Protein 5MDI (pdb70)

Sequence (153 aa):
SEYIRVTEDENDEPIEIPSEDDGTVLLSTVTAQFPGAGLRYRNPVSQMRGVRLVEGILHAPDAGWGNLVYVVNYPKSSEYIRVTEDENDEPIEIPSEDDGTVLLSTVTAQFPGAGLRYRNPVSQMRGVRLVEGILHAPDAGWGNLVYVVNYPK

Structure (mmCIF, N/CA/C/O backbone):
data_5MDI
#
_entry.id   5MDI
#
_cell.length_a   89.518
_cell.length_b   89.518
_cell.length_c   49.153
_cell.angle_alpha   90.00
_cell.angle_beta   90.00
_cell.angle_gamma   120.00
#
_symmetry.space_group_name_H-M   'P 63'
#
loop_
_entity.id
_entity.type
_entity.pdbx_description
1 polymer 'TAR DNA-binding protein 43'
2 non-polymer 'ACETATE ION'
3 water water
#
loop_
_atom_site.group_PDB
_atom_site.id
_atom_site.type_symbol
_atom_site.label_atom_id
_atom_site.label_alt_id
_atom_site.label_comp_id
_atom_site.label_asym_id
_atom_site.label_entity_id
_atom_site.label_seq_id
_atom_site.pdbx_PDB_ins_code
_atom_site.Cartn_x
_atom_site.Cartn_y
_atom_site.Cartn_z
_atom_site.occupancy
_atom_site.B_iso_or_equiv
_atom_site.auth_seq_id
_atom_site.auth_comp_id
_atom_site.auth_asym_id
_atom_site.auth_atom_id
_atom_site.pdbx_PDB_model_num
ATOM 1 N N . SER A 1 24 ? -18.554 -37.448 -0.758 1.00 75.58 2 SER A N 1
ATOM 2 C CA . SER A 1 24 ? -19.147 -36.812 0.453 1.00 75.05 2 SER A CA 1
ATOM 3 C C . SER A 1 24 ? -18.932 -37.701 1.727 1.00 78.69 2 SER A C 1
ATOM 4 O O . SER A 1 24 ? -19.903 -38.042 2.466 1.00 95.55 2 SER A O 1
ATOM 12 N N . GLU A 1 25 ? -17.635 -37.987 2.000 1.00 70.65 3 GLU A N 1
ATOM 13 C CA . GLU A 1 25 ? -17.165 -38.696 3.161 1.00 60.69 3 GLU A CA 1
ATOM 14 C C . GLU A 1 25 ? -16.642 -37.737 4.299 1.00 54.85 3 GLU A C 1
ATOM 15 O O . GLU A 1 25 ? -16.873 -36.558 4.233 1.00 53.78 3 GLU A O 1
ATOM 27 N N . TYR A 1 26 ? -16.079 -38.310 5.370 1.00 43.14 4 TYR A N 1
ATOM 28 C CA . TYR A 1 26 ? -15.332 -37.658 6.390 1.00 39.31 4 TYR A CA 1
ATOM 29 C C . TYR A 1 26 ? -13.932 -38.205 6.309 1.00 39.69 4 TYR A C 1
ATOM 30 O O . TYR A 1 26 ? -13.715 -39.318 5.887 1.00 41.10 4 TYR A O 1
ATOM 48 N N . ILE A 1 27 ? -12.924 -37.378 6.523 1.00 32.70 5 ILE A N 1
ATOM 49 C CA . ILE A 1 27 ? -11.577 -37.944 6.592 1.00 34.34 5 ILE A CA 1
ATOM 50 C C . ILE A 1 27 ? -11.080 -37.790 7.995 1.00 34.61 5 ILE A C 1
ATOM 51 O O . ILE A 1 27 ? -11.450 -36.803 8.700 1.00 36.59 5 ILE A O 1
ATOM 67 N N . ARG A 1 28 ? -10.178 -38.664 8.417 1.00 32.48 6 ARG A N 1
ATOM 68 C CA . ARG A 1 28 ? -9.593 -38.477 9.769 1.00 31.39 6 ARG A CA 1
ATOM 69 C C . ARG A 1 28 ? -8.381 -37.628 9.774 1.00 33.51 6 ARG A C 1
ATOM 70 O O . ARG A 1 28 ? -7.444 -37.902 8.954 1.00 30.70 6 ARG A O 1
ATOM 91 N N . VAL A 1 29 ? -8.353 -36.626 10.675 1.00 30.43 7 VAL A N 1
ATOM 92 C CA . VAL A 1 29 ? -7.348 -35.685 10.694 1.00 32.43 7 VAL A CA 1
ATOM 93 C C . VAL A 1 29 ? -6.894 -35.548 12.080 1.00 32.51 7 VAL A C 1
ATOM 94 O O . VAL A 1 29 ? -7.685 -35.633 13.013 1.00 33.45 7 VAL A O 1
ATOM 107 N N . THR A 1 30 ? -5.598 -35.328 12.254 1.00 29.78 8 THR A N 1
ATOM 108 C CA . THR A 1 30 ? -4.955 -35.194 13.576 1.00 33.45 8 THR A CA 1
ATOM 109 C C . THR A 1 30 ? -3.778 -34.263 13.492 1.00 35.91 8 THR A C 1
ATOM 110 O O . THR A 1 30 ? -3.176 -34.104 12.473 1.00 36.30 8 THR A O 1
ATOM 121 N N . GLU A 1 31 ? -3.408 -33.670 14.576 1.00 42.72 9 GLU A N 1
ATOM 122 C CA . GLU A 1 31 ? -2.125 -32.962 14.571 1.00 46.88 9 GLU A CA 1
ATOM 123 C C . GLU A 1 31 ? -0.915 -33.783 15.090 1.00 48.41 9 GLU A C 1
ATOM 124 O O . GLU A 1 31 ? 0.221 -33.384 14.983 1.00 52.36 9 GLU A O 1
ATOM 136 N N . ASP A 1 32 ? -1.143 -34.969 15.585 1.00 50.61 10 ASP A N 1
ATOM 137 C CA . ASP A 1 32 ? -0.088 -35.817 16.005 1.00 54.57 10 ASP A CA 1
ATOM 138 C C . ASP A 1 32 ? -0.583 -37.220 15.860 1.00 53.91 10 ASP A C 1
ATOM 139 O O . ASP A 1 32 ? -1.597 -37.587 16.388 1.00 49.66 10 ASP A O 1
ATOM 148 N N . GLU A 1 33 ? 0.192 -38.007 15.173 1.00 52.07 11 GLU A N 1
ATOM 149 C CA . GLU A 1 33 ? -0.076 -39.405 14.962 1.00 53.91 11 GLU A CA 1
ATOM 150 C C . GLU A 1 33 ? -0.454 -40.232 16.130 1.00 54.97 11 GLU A C 1
ATOM 151 O O . GLU A 1 33 ? -1.061 -41.262 15.951 1.00 55.85 11 GLU A O 1
ATOM 163 N N . ASN A 1 34 ? -0.023 -39.909 17.310 1.00 61.82 12 ASN A N 1
ATOM 164 C CA . ASN A 1 34 ? -0.529 -40.663 18.483 1.00 72.20 12 ASN A CA 1
ATOM 165 C C . ASN A 1 34 ? -1.902 -40.307 18.918 1.00 71.34 12 ASN A C 1
ATOM 166 O O . ASN A 1 34 ? -2.586 -41.161 19.524 1.00 77.23 12 ASN A O 1
ATOM 177 N N . ASP A 1 35 ? -2.275 -39.044 18.690 1.00 64.33 13 ASP A N 1
ATOM 178 C CA . ASP A 1 35 ? -3.567 -38.505 19.190 1.00 63.49 13 ASP A CA 1
ATOM 179 C C . ASP A 1 35 ? -4.692 -39.059 18.373 1.00 56.98 13 ASP A C 1
ATOM 180 O O . ASP A 1 35 ? -4.548 -39.168 17.183 1.00 54.81 13 ASP A O 1
ATOM 189 N N . GLU A 1 36 ? -5.864 -39.209 18.987 1.00 56.73 14 GLU A N 1
ATOM 190 C CA . GLU A 1 36 ? -7.013 -39.735 18.311 1.00 53.93 14 GLU A CA 1
ATOM 191 C C . GLU A 1 36 ? -7.503 -38.658 17.332 1.00 46.93 14 GLU A C 1
ATOM 192 O O . GLU A 1 36 ? -7.366 -37.523 17.572 1.00 45.53 14 GLU A O 1
ATOM 204 N N . PRO A 1 37 ? -7.823 -39.026 16.134 1.00 41.92 15 PRO A N 1
ATOM 205 C CA . PRO A 1 37 ? -8.092 -37.980 15.177 1.00 40.38 15 PRO A CA 1
ATOM 206 C C . PRO A 1 37 ? -9.570 -37.519 15.311 1.00 40.52 15 PRO A C 1
ATOM 207 O O . PRO A 1 37 ? -10.312 -38.061 16.058 1.00 38.90 15 PRO A O 1
ATOM 218 N N . ILE A 1 38 ? -9.910 -36.554 14.532 1.00 35.75 16 ILE A N 1
ATOM 219 C CA . ILE A 1 38 ? -11.266 -36.082 14.396 1.00 40.08 16 ILE A CA 1
ATOM 220 C C . ILE A 1 38 ? -11.642 -36.222 12.967 1.00 37.34 16 ILE A C 1
ATOM 221 O O . ILE A 1 38 ? -10.829 -36.127 12.107 1.00 40.54 16 ILE A O 1
ATOM 237 N N . GLU A 1 39 ? -12.869 -36.438 12.696 1.00 34.80 17 GLU A N 1
ATOM 238 C CA . GLU A 1 39 ? -13.333 -36.573 11.368 1.00 34.39 17 GLU A CA 1
ATOM 239 C C . GLU A 1 39 ? -13.797 -35.180 10.878 1.00 33.98 17 GLU A C 1
ATOM 240 O O . GLU A 1 39 ? -14.608 -34.529 11.576 1.00 33.82 17 GLU A O 1
ATOM 252 N N . ILE A 1 40 ? -13.438 -34.837 9.644 1.00 32.43 18 ILE A N 1
ATOM 253 C CA . ILE A 1 40 ? -13.873 -33.614 9.056 1.00 33.81 18 ILE A CA 1
ATOM 254 C C . ILE A 1 40 ? -14.542 -33.871 7.696 1.00 34.03 18 ILE A C 1
ATOM 255 O O . ILE A 1 40 ? -14.203 -34.828 6.965 1.00 32.16 18 ILE A O 1
ATOM 271 N N . PRO A 1 41 ? -15.553 -33.107 7.386 1.00 34.49 19 PRO A N 1
ATOM 272 C CA . PRO A 1 41 ? -16.351 -33.437 6.235 1.00 38.16 19 PRO A CA 1
ATOM 273 C C . PRO A 1 41 ? -15.646 -33.050 4.957 1.00 38.51 19 PRO A C 1
ATOM 274 O O . PRO A 1 41 ? -14.999 -31.968 4.896 1.00 37.10 19 PRO A O 1
ATOM 285 N N . SER A 1 42 ? -15.815 -33.869 3.964 1.00 37.36 20 SER A N 1
ATOM 286 C CA . SER A 1 42 ? -15.415 -33.508 2.610 1.00 42.37 20 SER A CA 1
ATOM 287 C C . SER A 1 42 ? -16.518 -32.721 1.877 1.00 45.31 20 SER A C 1
ATOM 288 O O . SER A 1 42 ? -17.621 -32.504 2.401 1.00 48.27 20 SER A O 1
ATOM 296 N N . GLU A 1 43 ? -16.187 -32.265 0.687 1.00 43.85 21 GLU A N 1
ATOM 297 C CA . GLU A 1 43 ? -17.118 -31.621 -0.247 1.00 48.62 21 GLU A CA 1
ATOM 298 C C . GLU A 1 43 ? -17.857 -32.755 -0.994 1.00 50.21 21 GLU A C 1
ATOM 299 O O . GLU A 1 43 ? -17.493 -33.931 -0.917 1.00 44.99 21 GLU A O 1
ATOM 311 N N . ASP A 1 44 ? -18.922 -32.402 -1.684 1.00 52.12 22 ASP A N 1
ATOM 312 C CA . ASP A 1 44 ? -19.662 -33.400 -2.419 1.00 58.69 22 ASP A CA 1
ATOM 313 C C . ASP A 1 44 ? -18.897 -34.013 -3.525 1.00 59.20 22 ASP A C 1
ATOM 314 O O . ASP A 1 44 ? -19.307 -34.994 -4.054 1.00 61.15 22 ASP A O 1
ATOM 323 N N . ASP A 1 45 ? -17.831 -33.365 -3.936 1.00 57.46 23 ASP A N 1
ATOM 324 C CA . ASP A 1 45 ? -17.009 -33.948 -4.944 1.00 57.95 23 ASP A CA 1
ATOM 325 C C . ASP A 1 45 ? -15.885 -34.748 -4.360 1.00 52.91 23 ASP A C 1
ATOM 326 O O . ASP A 1 45 ? -15.051 -35.095 -5.103 1.00 54.60 23 ASP A O 1
ATOM 335 N N . GLY A 1 46 ? -15.829 -35.035 -3.074 1.00 49.36 24 GLY A N 1
ATOM 336 C CA . GLY A 1 46 ? -14.688 -35.850 -2.608 1.00 49.62 24 GLY A CA 1
ATOM 337 C C . GLY A 1 46 ? -13.426 -35.079 -2.296 1.00 45.62 24 GLY A C 1
ATOM 338 O O . GLY A 1 46 ? -12.520 -35.616 -1.640 1.00 45.82 24 GLY A O 1
ATOM 342 N N . THR A 1 47 ? -13.361 -33.809 -2.681 1.00 45.10 25 THR A N 1
ATOM 343 C CA . THR A 1 47 ? -12.302 -32.941 -2.139 1.00 42.03 25 THR A CA 1
ATOM 344 C C . THR A 1 47 ? -12.522 -32.507 -0.638 1.00 40.48 25 THR A C 1
ATOM 345 O O . THR A 1 47 ? -13.617 -32.558 -0.118 1.00 40.85 25 THR A O 1
ATOM 356 N N . VAL A 1 48 ? -11.493 -31.947 -0.015 1.00 35.55 26 VAL A N 1
ATOM 357 C CA . VAL A 1 48 ? -11.602 -31.390 1.285 1.00 36.72 26 VAL A CA 1
ATOM 358 C C . VAL A 1 48 ? -11.071 -29.962 1.228 1.00 41.09 26 VAL A C 1
ATOM 359 O O . VAL A 1 48 ? -9.987 -29.783 0.727 1.00 37.20 26 VAL A O 1
ATOM 372 N N . LEU A 1 49 ? -11.851 -29.002 1.730 1.00 40.47 27 LEU A N 1
ATOM 373 C CA . LEU A 1 49 ? -11.403 -27.651 1.810 1.00 43.87 27 LEU A CA 1
ATOM 374 C C . LEU A 1 49 ? -10.414 -27.502 2.930 1.00 43.05 27 LEU A C 1
ATOM 375 O O . LEU A 1 49 ? -10.686 -27.911 4.048 1.00 41.88 27 LEU A O 1
ATOM 391 N N . LEU A 1 50 ? -9.334 -26.768 2.652 1.00 44.26 28 LEU A N 1
ATOM 392 C CA . LEU A 1 50 ? -8.390 -26.381 3.698 1.00 42.19 28 LEU A CA 1
ATOM 393 C C . LEU A 1 50 ? -9.056 -25.645 4.777 1.00 42.55 28 LEU A C 1
ATOM 394 O O . LEU A 1 50 ? -8.752 -25.875 5.931 1.00 45.72 28 LEU A O 1
ATOM 410 N N . SER A 1 51 ? -10.033 -24.792 4.440 1.00 47.24 29 SER A N 1
ATOM 411 C CA . SER A 1 51 ? -10.838 -24.124 5.477 1.00 47.94 29 SER A CA 1
ATOM 412 C C . SER A 1 51 ? -11.584 -25.019 6.400 1.00 45.47 29 SER A C 1
ATOM 413 O O . SER A 1 51 ? -11.728 -24.701 7.611 1.00 43.54 29 SER A O 1
ATOM 421 N N . THR A 1 52 ? -12.011 -26.186 5.889 1.00 42.24 30 THR A N 1
ATOM 422 C CA . THR A 1 52 ? -12.619 -27.124 6.755 1.00 39.87 30 THR A CA 1
ATOM 423 C C . THR A 1 52 ? -11.633 -27.680 7.833 1.00 42.76 30 THR A C 1
ATOM 424 O O . THR A 1 52 ? -12.017 -28.105 8.971 1.00 44.09 30 THR A O 1
ATOM 435 N N . VAL A 1 53 ? -10.360 -27.752 7.441 1.00 44.79 31 VAL A N 1
ATOM 436 C CA . VAL A 1 53 ? -9.358 -28.194 8.356 1.00 40.08 31 VAL A CA 1
ATOM 437 C C . VAL A 1 53 ? -9.009 -27.116 9.304 1.00 39.50 31 VAL A C 1
ATOM 438 O O . VAL A 1 53 ? -8.861 -27.409 10.460 1.00 36.20 31 VAL A O 1
ATOM 451 N N . THR A 1 54 ? -8.793 -25.898 8.801 1.00 42.82 32 THR A N 1
ATOM 452 C CA . THR A 1 54 ? -8.365 -24.839 9.657 1.00 45.91 32 THR A CA 1
ATOM 453 C C . THR A 1 54 ? -9.429 -24.424 10.615 1.00 48.63 32 THR A C 1
ATOM 454 O O . THR A 1 54 ? -9.098 -23.846 11.642 1.00 47.59 32 THR A O 1
ATOM 465 N N . ALA A 1 55 ? -10.680 -24.822 10.416 1.00 48.26 33 ALA A N 1
ATOM 466 C CA . ALA A 1 55 ? -11.715 -24.507 11.427 1.00 48.90 33 ALA A CA 1
ATOM 467 C C . ALA A 1 55 ? -11.574 -25.414 12.602 1.00 48.48 33 ALA A C 1
ATOM 468 O O . ALA A 1 55 ? -11.963 -25.070 13.722 1.00 47.30 33 ALA A O 1
ATOM 475 N N . GLN A 1 56 ? -10.993 -26.581 12.422 1.00 42.94 34 GLN A N 1
ATOM 476 C CA . GLN A 1 56 ? -10.670 -27.416 13.596 1.00 44.71 34 GLN A CA 1
ATOM 477 C C . GLN A 1 56 ? -9.175 -27.292 13.998 1.00 46.94 34 GLN A C 1
ATOM 478 O O . GLN A 1 56 ? -8.818 -27.531 15.183 1.00 49.19 34 GLN A O 1
ATOM 492 N N . PHE A 1 57 ? -8.337 -26.824 13.054 1.00 44.55 35 PHE A N 1
ATOM 493 C CA . PHE A 1 57 ? -6.898 -26.735 13.289 1.00 48.75 35 PHE A CA 1
ATOM 494 C C . PHE A 1 57 ? -6.329 -25.422 12.817 1.00 48.68 35 PHE A C 1
ATOM 495 O O . PHE A 1 57 ? -5.757 -25.346 11.780 1.00 44.73 35 PHE A O 1
ATOM 512 N N . PRO A 1 58 ? -6.602 -24.359 13.543 1.00 49.70 36 PRO A N 1
ATOM 513 C CA . PRO A 1 58 ? -6.250 -23.062 13.024 1.00 52.20 36 PRO A CA 1
ATOM 514 C C . PRO A 1 58 ? -4.707 -22.987 12.859 1.00 52.89 36 PRO A C 1
ATOM 515 O O . PRO A 1 58 ? -3.961 -23.577 13.651 1.00 48.84 36 PRO A O 1
ATOM 526 N N . GLY A 1 59 ? -4.313 -22.351 11.762 1.00 54.22 37 GLY A N 1
ATOM 527 C CA . GLY A 1 59 ? -2.946 -22.352 11.290 1.00 55.28 37 GLY A CA 1
ATOM 528 C C . GLY A 1 59 ? -2.539 -23.383 10.250 1.00 51.44 37 GLY A C 1
ATOM 529 O O . GLY A 1 59 ? -1.530 -23.273 9.620 1.00 53.98 37 GLY A O 1
ATOM 533 N N . ALA A 1 60 ? -3.333 -24.390 10.063 1.00 47.32 38 ALA A N 1
ATOM 534 C CA . ALA A 1 60 ? -2.911 -25.544 9.360 1.00 42.32 38 ALA A CA 1
ATOM 535 C C . ALA A 1 60 ? -2.774 -25.104 7.928 1.00 42.84 38 ALA A C 1
ATOM 536 O O . ALA A 1 60 ? -3.601 -24.314 7.458 1.00 40.97 38 ALA A O 1
ATOM 563 N N . GLY A 1 62 ? -1.693 -27.544 5.401 1.00 37.91 40 GLY A N 1
ATOM 564 C CA . GLY A 1 62 ? -1.759 -28.712 4.539 1.00 37.20 40 GLY A CA 1
ATOM 565 C C . GLY A 1 62 ? -1.915 -30.013 5.329 1.00 35.54 40 GLY A C 1
ATOM 566 O O . GLY A 1 62 ? -2.077 -29.991 6.561 1.00 34.71 40 GLY A O 1
ATOM 570 N N . LEU A 1 63 ? -1.820 -31.111 4.591 1.00 34.19 41 LEU A N 1
ATOM 571 C CA . LEU A 1 63 ? -1.815 -32.447 5.194 1.00 33.35 41 LEU A CA 1
ATOM 572 C C . LEU A 1 63 ? -0.743 -33.368 4.615 1.00 30.74 41 LEU A C 1
ATOM 573 O O . LEU A 1 63 ? -0.356 -33.212 3.447 1.00 29.76 41 LEU A O 1
ATOM 589 N N . ARG A 1 64 ? -0.361 -34.338 5.446 1.00 29.02 42 ARG A N 1
ATOM 590 C CA . ARG A 1 64 ? 0.418 -35.444 4.998 1.00 29.78 42 ARG A CA 1
ATOM 591 C C . ARG A 1 64 ? -0.148 -36.731 5.710 1.00 31.72 42 ARG A C 1
ATOM 592 O O . ARG A 1 64 ? -1.013 -36.636 6.566 1.00 32.49 42 ARG A O 1
ATOM 613 N N . TYR A 1 65 ? 0.290 -37.895 5.310 1.00 29.22 43 TYR A N 1
ATOM 614 C CA . TYR A 1 65 ? -0.148 -39.151 5.888 1.00 31.07 43 TYR A CA 1
ATOM 615 C C . TYR A 1 65 ? 0.938 -40.206 5.735 1.00 33.66 43 TYR A C 1
ATOM 616 O O . TYR A 1 65 ? 1.811 -40.072 4.858 1.00 30.28 43 TYR A O 1
ATOM 634 N N . ARG A 1 66 ? 0.932 -41.194 6.657 1.00 30.04 44 ARG A N 1
ATOM 635 C CA . ARG A 1 66 ? 1.906 -42.239 6.642 1.00 32.24 44 ARG A CA 1
ATOM 636 C C . ARG A 1 66 ? 1.565 -43.243 5.596 1.00 32.73 44 ARG A C 1
ATOM 637 O O . ARG A 1 66 ? 0.510 -43.842 5.647 1.00 33.50 44 ARG A O 1
ATOM 658 N N . ASN A 1 67 ? 2.346 -43.349 4.497 1.00 30.82 45 ASN A N 1
ATOM 659 C CA . ASN A 1 67 ? 2.061 -44.332 3.449 1.00 30.32 45 ASN A CA 1
ATOM 660 C C . ASN A 1 67 ? 2.197 -45.749 4.070 1.00 33.74 45 ASN A C 1
ATOM 661 O O . ASN A 1 67 ? 3.243 -46.071 4.576 1.00 30.73 45 ASN A O 1
ATOM 672 N N . PRO A 1 68 ? 1.148 -46.628 3.978 1.00 33.54 46 PRO A N 1
ATOM 673 C CA . PRO A 1 68 ? 1.282 -47.890 4.743 1.00 35.51 46 PRO A CA 1
ATOM 674 C C . PRO A 1 68 ? 2.150 -48.879 4.143 1.00 36.06 46 PRO A C 1
ATOM 675 O O . PRO A 1 68 ? 2.523 -49.795 4.810 1.00 36.54 46 PRO A O 1
ATOM 686 N N . VAL A 1 69 ? 2.466 -48.677 2.883 1.00 35.53 47 VAL A N 1
ATOM 687 C CA . VAL A 1 69 ? 3.384 -49.616 2.175 1.00 38.10 47 VAL A CA 1
ATOM 688 C C . VAL A 1 69 ? 4.887 -49.331 2.446 1.00 37.54 47 VAL A C 1
ATOM 689 O O . VAL A 1 69 ? 5.644 -50.215 2.365 1.00 37.75 47 VAL A O 1
ATOM 702 N N . SER A 1 70 ? 5.245 -48.093 2.683 1.00 35.19 48 SER A N 1
ATOM 703 C CA . SER A 1 70 ? 6.617 -47.656 2.849 1.00 36.43 48 SER A CA 1
ATOM 704 C C . SER A 1 70 ? 6.886 -47.214 4.260 1.00 36.65 48 SER A C 1
ATOM 705 O O . SER A 1 70 ? 7.992 -47.169 4.671 1.00 33.80 48 SER A O 1
ATOM 713 N N . GLN A 1 71 ? 5.813 -46.877 4.993 1.00 36.43 49 GLN A N 1
ATOM 714 C CA . GLN A 1 71 ? 5.868 -46.196 6.239 1.00 35.28 49 GLN A CA 1
ATOM 715 C C . GLN A 1 71 ? 6.612 -44.840 6.185 1.00 35.37 49 GLN A C 1
ATOM 716 O O . GLN A 1 71 ? 6.993 -44.371 7.236 1.00 32.82 49 GLN A O 1
ATOM 750 N N . MET A 1 73 ? 6.171 -40.703 5.296 1.00 31.14 51 MET A N 1
ATOM 751 C CA . MET A 1 73 ? 5.141 -39.703 5.097 1.00 29.52 51 MET A CA 1
ATOM 752 C C . MET A 1 73 ? 4.967 -39.367 3.633 1.00 31.61 51 MET A C 1
ATOM 753 O O . MET A 1 73 ? 5.937 -39.413 2.878 1.00 30.18 51 MET A O 1
ATOM 767 N N . ARG A 1 74 ? 3.741 -39.001 3.261 1.00 29.40 52 ARG A N 1
ATOM 768 C CA . ARG A 1 74 ? 3.388 -38.685 1.948 1.00 30.01 52 ARG A CA 1
ATOM 769 C C . ARG A 1 74 ? 2.561 -37.423 1.951 1.00 32.18 52 ARG A C 1
ATOM 770 O O . ARG A 1 74 ? 1.589 -37.305 2.701 1.00 30.27 52 ARG A O 1
ATOM 791 N N . GLY A 1 75 ? 2.865 -36.450 1.055 1.00 32.13 53 GLY A N 1
ATOM 792 C CA . GLY A 1 75 ? 2.088 -35.218 1.044 1.00 33.47 53 GLY A CA 1
ATOM 793 C C . GLY A 1 75 ? 0.776 -35.342 0.287 1.00 33.58 53 GLY A C 1
ATOM 794 O O . GLY A 1 75 ? 0.654 -36.104 -0.722 1.00 34.90 53 GLY A O 1
ATOM 798 N N . VAL A 1 76 ? -0.190 -34.577 0.737 1.00 31.09 54 VAL A N 1
ATOM 799 C CA . VAL A 1 76 ? -1.476 -34.402 0.047 1.00 31.31 54 VAL A CA 1
ATOM 800 C C . VAL A 1 76 ? -1.427 -33.148 -0.826 1.00 33.31 54 VAL A C 1
ATOM 801 O O . VAL A 1 76 ? -0.945 -32.075 -0.441 1.00 33.83 54 VAL A O 1
ATOM 814 N N . ARG A 1 77 ? -2.054 -33.263 -1.940 1.00 36.58 55 ARG A N 1
ATOM 815 C CA . ARG A 1 77 ? -2.072 -32.156 -2.887 1.00 40.42 55 ARG A CA 1
ATOM 816 C C . ARG A 1 77 ? -3.036 -31.132 -2.389 1.00 43.31 55 ARG A C 1
ATOM 817 O O . ARG A 1 77 ? -4.156 -31.541 -1.916 1.00 41.22 55 ARG A O 1
ATOM 838 N N . LEU A 1 78 ? -2.620 -29.872 -2.444 1.00 39.62 56 LEU A N 1
ATOM 839 C CA . LEU A 1 78 ? -3.374 -28.689 -2.105 1.00 44.28 56 LEU A CA 1
ATOM 840 C C . LEU A 1 78 ? -3.185 -27.744 -3.281 1.00 51.57 56 LEU A C 1
ATOM 841 O O . LEU A 1 78 ? -2.035 -27.526 -3.600 1.00 55.73 56 LEU A O 1
ATOM 857 N N . VAL A 1 79 ? -4.280 -27.262 -3.919 1.00 53.44 57 VAL A N 1
ATOM 858 C CA . VAL A 1 79 ? -4.272 -26.273 -4.947 1.00 58.07 57 VAL A CA 1
ATOM 859 C C . VAL A 1 79 ? -5.452 -25.389 -4.707 1.00 61.79 57 VAL A C 1
ATOM 860 O O . VAL A 1 79 ? -6.568 -25.891 -4.771 1.00 60.04 57 VAL A O 1
ATOM 873 N N . GLU A 1 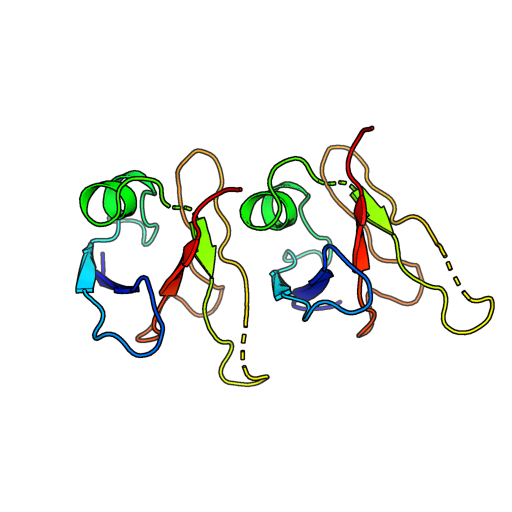80 ? -5.179 -24.099 -4.426 1.00 64.46 58 GLU A N 1
ATOM 874 C CA . GLU A 1 80 ? -6.193 -23.046 -4.291 1.00 69.25 58 GLU A CA 1
ATOM 875 C C . GLU A 1 80 ? -7.060 -23.301 -3.098 1.00 62.37 58 GLU A C 1
ATOM 876 O O . GLU A 1 80 ? -8.261 -23.242 -3.210 1.00 63.13 58 GLU A O 1
ATOM 888 N N . GLY A 1 81 ? -6.484 -23.609 -1.955 1.00 57.43 59 GLY A N 1
ATOM 889 C CA . GLY A 1 81 ? -7.309 -23.884 -0.796 1.00 54.05 59 GLY A CA 1
ATOM 890 C C . GLY A 1 81 ? -8.084 -25.219 -0.825 1.00 49.81 59 GLY A C 1
ATOM 891 O O . GLY A 1 81 ? -8.724 -25.499 0.103 1.00 52.69 59 GLY A O 1
ATOM 895 N N . ILE A 1 82 ? -8.006 -26.012 -1.884 1.00 49.94 60 ILE A N 1
ATOM 896 C CA . ILE A 1 82 ? -8.619 -27.298 -1.991 1.00 49.34 60 ILE A CA 1
ATOM 897 C C . ILE A 1 82 ? -7.636 -28.517 -1.868 1.00 46.50 60 ILE A C 1
ATOM 898 O O . ILE A 1 82 ? -6.709 -28.684 -2.686 1.00 44.74 60 ILE A O 1
ATOM 914 N N . LEU A 1 83 ? -7.849 -29.361 -0.859 1.00 41.05 61 LEU A N 1
ATOM 915 C CA . LEU A 1 83 ? -7.133 -30.725 -0.713 1.00 37.13 61 LEU A CA 1
ATOM 916 C C . LEU A 1 83 ? -7.717 -31.806 -1.532 1.00 36.62 61 LEU A C 1
ATOM 917 O O . LEU A 1 83 ? -8.919 -31.951 -1.623 1.00 43.08 61 LEU A O 1
ATOM 933 N N . HIS A 1 84 ? -6.893 -32.563 -2.175 1.00 35.55 62 HIS A N 1
ATOM 934 C CA . HIS A 1 84 ? -7.285 -33.628 -3.065 1.00 39.02 62 HIS A CA 1
ATOM 935 C C . HIS A 1 84 ? -6.786 -34.939 -2.580 1.00 38.03 62 HIS A C 1
ATOM 936 O O . HIS A 1 84 ? -5.657 -35.089 -2.087 1.00 36.52 62 HIS A O 1
ATOM 951 N N . ALA A 1 85 ? -7.661 -35.914 -2.748 1.00 37.29 63 ALA A N 1
ATOM 952 C CA . ALA A 1 85 ? -7.428 -37.214 -2.201 1.00 38.99 63 ALA A CA 1
ATOM 953 C C . ALA A 1 85 ? -6.292 -37.895 -2.955 1.00 39.52 63 ALA A C 1
ATOM 954 O O . ALA A 1 85 ? -6.150 -37.647 -4.163 1.00 38.30 63 ALA A O 1
ATOM 961 N N . PRO A 1 86 ? -5.594 -38.821 -2.311 1.00 35.21 64 PRO A N 1
ATOM 962 C CA . PRO A 1 86 ? -4.652 -39.728 -2.941 1.00 38.41 64 PRO A CA 1
ATOM 963 C C . PRO A 1 86 ? -5.429 -40.412 -4.014 1.00 42.58 64 PRO A C 1
ATOM 964 O O . PRO A 1 86 ? -6.666 -40.366 -3.936 1.00 44.20 64 PRO A O 1
ATOM 975 N N . ASP A 1 87 ? -4.762 -41.002 -5.003 1.00 40.87 65 ASP A N 1
ATOM 976 C CA . ASP A 1 87 ? -5.450 -41.644 -6.137 1.00 48.85 65 ASP A CA 1
ATOM 977 C C . ASP A 1 87 ? -6.480 -42.719 -5.736 1.00 49.35 65 ASP A C 1
ATOM 978 O O . ASP A 1 87 ? -7.593 -42.786 -6.344 1.00 52.38 65 ASP A O 1
ATOM 987 N N . ALA A 1 88 ? -6.096 -43.547 -4.758 1.00 48.05 66 ALA A N 1
ATOM 988 C CA . ALA A 1 88 ? -6.958 -44.590 -4.173 1.00 52.44 66 ALA A CA 1
ATOM 989 C C . ALA A 1 88 ? -8.265 -44.005 -3.505 1.00 51.14 66 ALA A C 1
ATOM 990 O O . ALA A 1 88 ? -9.268 -44.614 -3.601 1.00 52.33 66 ALA A O 1
ATOM 997 N N . GLY A 1 89 ? -8.221 -42.779 -2.975 1.00 44.72 67 GLY A N 1
ATOM 998 C CA . GLY A 1 89 ? -9.240 -42.141 -2.203 1.00 41.38 67 GLY A CA 1
ATOM 999 C C . GLY A 1 89 ? -8.622 -41.775 -0.846 1.00 39.11 67 GLY A C 1
ATOM 1000 O O . GLY A 1 89 ? -7.534 -42.248 -0.493 1.00 38.87 67 GLY A O 1
ATOM 1004 N N . TRP A 1 90 ? -9.398 -41.124 0.006 1.00 34.66 68 TRP A N 1
ATOM 1005 C CA . TRP A 1 90 ? -8.857 -40.819 1.317 1.00 32.26 68 TRP A CA 1
ATOM 1006 C C . TRP A 1 90 ? -8.759 -42.048 2.203 1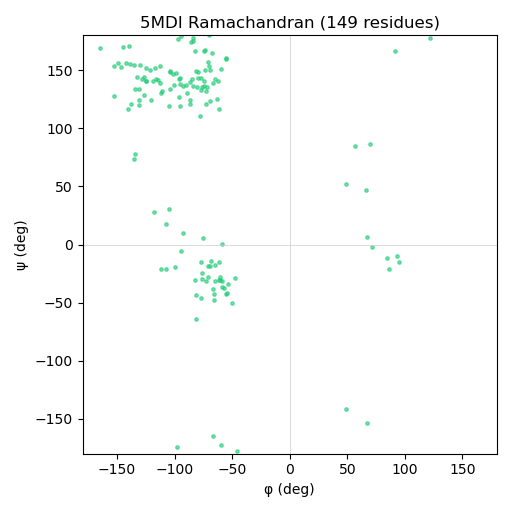.00 31.75 68 TRP A C 1
ATOM 1007 O O . TRP A 1 90 ? -7.980 -42.071 3.132 1.00 30.58 68 TRP A O 1
ATOM 1028 N N . GLY A 1 91 ? -9.674 -42.973 1.999 1.00 33.69 69 GLY A N 1
ATOM 1029 C CA . GLY A 1 91 ? -9.945 -44.140 2.925 1.00 35.68 69 GLY A CA 1
ATOM 1030 C C . GLY A 1 91 ? -10.101 -43.830 4.409 1.00 34.44 69 GLY A C 1
ATOM 1031 O O . GLY A 1 91 ? -10.543 -42.771 4.785 1.00 34.21 69 GLY A O 1
ATOM 1035 N N . ASN A 1 92 ? -9.577 -44.713 5.253 1.00 35.09 70 ASN A N 1
ATOM 1036 C CA . ASN A 1 92 ? -9.599 -44.591 6.696 1.00 31.51 70 ASN A CA 1
ATOM 1037 C C . ASN A 1 92 ? -8.243 -44.255 7.229 1.00 33.01 70 ASN A C 1
ATOM 1038 O O . ASN A 1 92 ? -8.008 -44.348 8.371 1.00 35.07 70 ASN A O 1
ATOM 1049 N N . LEU A 1 93 ? -7.339 -43.782 6.434 1.00 32.35 71 LEU A N 1
ATOM 1050 C CA . LEU A 1 93 ? -6.037 -43.365 6.934 1.00 32.91 71 LEU A CA 1
ATOM 1051 C C . LEU A 1 93 ? -6.157 -42.092 7.755 1.00 32.93 71 LEU A C 1
ATOM 1052 O O . LEU A 1 93 ? -7.077 -41.334 7.614 1.00 30.87 71 LEU A O 1
ATOM 1068 N N . VAL A 1 94 ? -5.188 -41.913 8.593 1.00 32.75 72 VAL A N 1
ATOM 1069 C CA . VAL A 1 94 ? -5.061 -40.754 9.404 1.00 35.59 72 VAL A CA 1
ATOM 1070 C C . VAL A 1 94 ? -4.108 -39.673 8.744 1.00 35.84 72 VAL A C 1
ATOM 1071 O O . VAL A 1 94 ? -2.941 -39.930 8.438 1.00 32.56 72 VAL A O 1
ATOM 1084 N N . TYR A 1 95 ? -4.701 -38.508 8.483 1.00 30.55 73 TYR A N 1
ATOM 1085 C CA . TYR A 1 95 ? -4.073 -37.335 7.820 1.00 31.82 73 TYR A CA 1
ATOM 1086 C C . TYR A 1 95 ? -3.597 -36.406 8.935 1.00 30.31 73 TYR A C 1
ATOM 1087 O O . TYR A 1 95 ? -4.290 -36.260 9.920 1.00 32.10 73 TYR A O 1
ATOM 1105 N N . VAL A 1 96 ? -2.336 -36.038 8.888 1.00 28.04 74 VAL A N 1
ATOM 1106 C CA . VAL A 1 96 ? -1.680 -35.282 9.923 1.00 31.71 74 VAL A CA 1
ATOM 1107 C C . VAL A 1 96 ? -1.567 -33.920 9.401 1.00 31.60 74 VAL A C 1
ATOM 1108 O O . VAL A 1 96 ? -1.127 -33.696 8.277 1.00 31.25 74 VAL A O 1
ATOM 1121 N N . VAL A 1 97 ? -1.907 -32.952 10.238 1.00 35.44 75 VAL A N 1
ATOM 1122 C CA . VAL A 1 97 ? -1.957 -31.553 9.6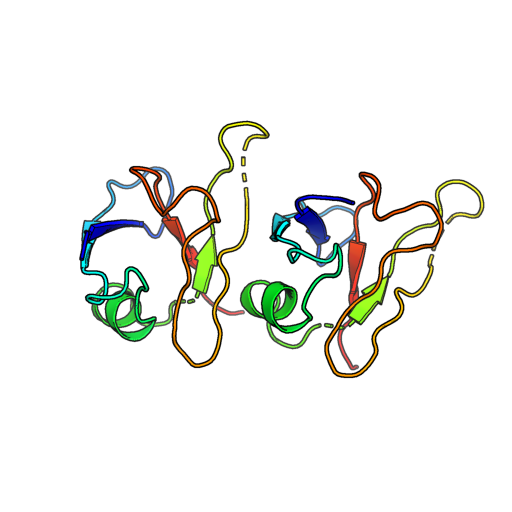92 1.00 37.07 75 VAL A CA 1
ATOM 1123 C C . VAL A 1 97 ? -0.556 -30.950 9.602 1.00 34.73 75 VAL A C 1
ATOM 1124 O O . VAL A 1 97 ? 0.285 -31.170 10.512 1.00 31.79 75 VAL A O 1
ATOM 1137 N N . ASN A 1 98 ? -0.314 -30.161 8.551 1.00 34.46 76 ASN A N 1
ATOM 1138 C CA . ASN A 1 98 ? 0.934 -29.450 8.503 1.00 38.03 76 ASN A CA 1
ATOM 1139 C C . ASN A 1 98 ? 0.698 -28.056 9.046 1.00 41.73 76 ASN A C 1
ATOM 1140 O O . ASN A 1 98 ? -0.284 -27.423 8.660 1.00 42.85 76 ASN A O 1
ATOM 1151 N N . TYR A 1 99 ? 1.670 -27.527 9.796 1.00 44.69 77 TYR A N 1
ATOM 1152 C CA . TYR A 1 99 ? 1.772 -26.132 10.137 1.00 49.11 77 TYR A CA 1
ATOM 1153 C C . TYR A 1 99 ? 3.081 -25.467 9.545 1.00 53.37 77 TYR A C 1
ATOM 1154 O O . TYR A 1 99 ? 4.121 -26.167 9.372 1.00 50.50 77 TYR A O 1
ATOM 1172 N N . PRO A 1 100 ? 3.039 -24.155 9.268 1.00 55.87 78 PRO A N 1
ATOM 1173 C CA . PRO A 1 100 ? 4.254 -23.516 8.671 1.00 62.51 78 PRO A CA 1
ATOM 1174 C C . PRO A 1 100 ? 5.391 -23.319 9.711 1.00 67.61 78 PRO A C 1
ATOM 1175 O O . PRO A 1 100 ? 5.113 -23.525 10.890 1.00 66.08 78 PRO A O 1
ATOM 1186 N N . LYS A 1 101 ? 6.630 -23.017 9.241 1.00 78.95 79 LYS A N 1
ATOM 1187 C CA . LYS A 1 101 ? 7.790 -22.301 9.970 1.00 86.45 79 LYS A CA 1
ATOM 1188 C C . LYS A 1 101 ? 8.219 -22.847 11.316 1.00 90.33 79 LYS A C 1
ATOM 1189 O O . LYS A 1 101 ? 8.817 -23.912 11.361 1.00 95.29 79 LYS A O 1
ATOM 1208 N N . SER B 1 23 ? 7.096 -44.828 -15.312 1.00 100.62 1 SER B N 1
ATOM 1209 C CA . SER B 1 23 ? 7.263 -43.570 -14.475 1.00 96.86 1 SER B CA 1
ATOM 1210 C C . SER B 1 23 ? 7.021 -43.829 -12.962 1.00 89.49 1 SER B C 1
ATOM 1211 O O . SER B 1 23 ? 6.438 -44.872 -12.589 1.00 93.58 1 SER B O 1
ATOM 1219 N N . SER B 1 24 ? 7.457 -42.894 -12.098 1.00 80.01 2 SER B N 1
ATOM 1220 C CA . SER B 1 24 ? 7.267 -43.095 -10.652 1.00 76.50 2 SER B CA 1
ATOM 1221 C C . SER B 1 24 ? 5.879 -42.634 -10.173 1.00 69.38 2 SER B C 1
ATOM 1222 O O . SER B 1 24 ? 5.375 -41.610 -10.641 1.00 74.46 2 SER B O 1
ATOM 1230 N N . GLU B 1 25 ? 5.280 -43.366 -9.241 1.00 61.19 3 GLU B N 1
ATOM 1231 C CA . GLU B 1 25 ? 4.056 -42.891 -8.578 1.00 60.02 3 GLU B CA 1
ATOM 1232 C C . GLU B 1 25 ? 4.337 -41.685 -7.579 1.00 53.07 3 GLU B C 1
ATOM 1233 O O . GLU B 1 25 ? 3.427 -40.935 -7.194 1.00 57.61 3 GLU B O 1
ATOM 1245 N N . TYR B 1 26 ? 5.571 -41.476 -7.157 1.00 47.75 4 TYR B N 1
ATOM 1246 C CA . TYR B 1 26 ? 5.907 -40.362 -6.238 1.00 44.98 4 TYR B CA 1
ATOM 1247 C C . TYR B 1 26 ? 7.403 -40.140 -6.230 1.00 43.05 4 TYR B C 1
ATOM 1248 O O . TYR B 1 26 ? 8.093 -41.011 -6.717 1.00 40.54 4 TYR B O 1
ATOM 1266 N N . ILE B 1 27 ? 7.882 -39.053 -5.633 1.00 40.31 5 ILE B N 1
ATOM 1267 C CA . ILE B 1 27 ? 9.325 -38.865 -5.460 1.00 40.62 5 ILE B CA 1
ATOM 1268 C C . ILE B 1 27 ? 9.615 -38.510 -4.059 1.00 39.49 5 ILE B C 1
ATOM 1269 O O . ILE B 1 27 ? 8.721 -37.942 -3.384 1.00 38.37 5 ILE B O 1
ATOM 1285 N N . ARG B 1 28 ? 10.821 -38.811 -3.622 1.00 35.42 6 ARG B N 1
ATOM 1286 C CA . ARG B 1 28 ? 11.211 -38.446 -2.290 1.00 32.92 6 ARG B CA 1
ATOM 1287 C C . ARG B 1 28 ? 11.756 -37.041 -2.260 1.00 36.28 6 ARG B C 1
ATOM 1288 O O . ARG B 1 28 ? 12.687 -36.777 -2.933 1.00 37.64 6 ARG B O 1
ATOM 1309 N N . VAL B 1 29 ? 11.214 -36.152 -1.443 1.00 35.44 7 VAL B N 1
ATOM 1310 C CA . VAL B 1 29 ? 11.716 -34.843 -1.290 1.00 34.64 7 VAL B CA 1
ATOM 1311 C C . VAL B 1 29 ? 12.050 -34.448 0.133 1.00 37.72 7 VAL B C 1
ATOM 1312 O O . VAL B 1 29 ? 11.372 -34.836 1.094 1.00 34.84 7 VAL B O 1
ATOM 1325 N N . THR B 1 30 ? 13.169 -33.701 0.279 1.00 36.34 8 THR B N 1
ATOM 1326 C CA . THR B 1 30 ? 13.682 -33.221 1.617 1.00 37.81 8 THR B CA 1
ATOM 1327 C C . THR B 1 30 ? 14.243 -31.803 1.483 1.00 40.50 8 THR B C 1
ATOM 1328 O O . THR B 1 30 ? 14.638 -31.333 0.374 1.00 39.70 8 THR B O 1
ATOM 1339 N N . GLU B 1 31 ? 14.260 -31.112 2.590 1.00 45.69 9 GLU B N 1
ATOM 1340 C CA . GLU B 1 31 ? 14.882 -29.810 2.736 1.00 52.29 9 GLU B CA 1
ATOM 1341 C C . GLU B 1 31 ? 16.374 -29.927 2.964 1.00 55.54 9 GLU B C 1
ATOM 1342 O O . GLU B 1 31 ? 17.128 -29.154 2.424 1.00 57.80 9 GLU B O 1
ATOM 1354 N N . ASP B 1 32 ? 16.788 -30.853 3.806 1.00 57.56 10 ASP B N 1
ATOM 1355 C CA . ASP B 1 32 ? 18.198 -31.006 4.129 1.00 63.56 10 ASP B CA 1
ATOM 1356 C C . ASP B 1 32 ? 18.556 -32.487 3.808 1.00 67.46 10 ASP B C 1
ATOM 1357 O O . ASP B 1 32 ? 17.785 -33.423 4.089 1.00 64.34 10 ASP B O 1
ATOM 1366 N N . GLU B 1 33 ? 19.749 -32.688 3.257 1.00 71.39 11 GLU B N 1
ATOM 1367 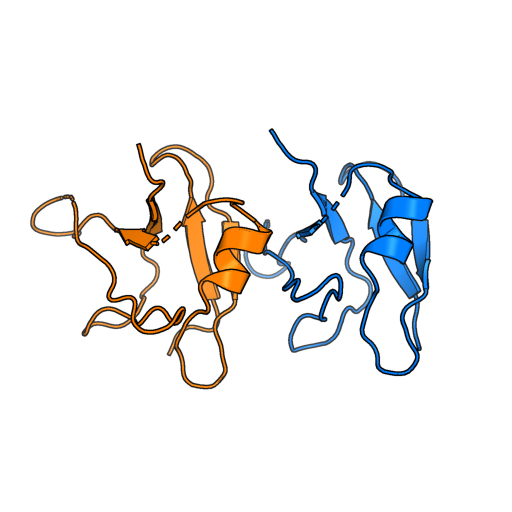C CA . GLU B 1 33 ? 20.224 -34.007 2.850 1.00 73.65 11 GLU B CA 1
ATOM 1368 C C . GLU B 1 33 ? 20.358 -35.049 3.981 1.00 73.04 11 GLU B C 1
ATOM 1369 O O . GLU B 1 33 ? 20.491 -36.219 3.667 1.00 70.67 11 GLU B O 1
ATOM 1381 N N . ASN B 1 34 ? 20.339 -34.678 5.257 1.00 77.18 12 ASN B N 1
ATOM 1382 C CA . ASN B 1 34 ? 20.193 -35.687 6.340 1.00 81.45 12 ASN B CA 1
ATOM 1383 C C . ASN B 1 34 ? 18.913 -35.477 7.174 1.00 76.70 12 ASN B C 1
ATOM 1384 O O . ASN B 1 34 ? 18.838 -35.819 8.357 1.00 72.45 12 ASN B O 1
ATOM 1395 N N . ASP B 1 35 ? 17.922 -34.899 6.516 1.00 70.76 13 ASP B N 1
ATOM 1396 C CA . ASP B 1 35 ? 16.553 -34.885 7.029 1.00 72.51 13 ASP B CA 1
ATOM 1397 C C . ASP B 1 35 ? 15.758 -35.978 6.264 1.00 64.78 13 ASP B C 1
ATOM 1398 O O . ASP B 1 35 ? 16.002 -36.207 5.044 1.00 60.05 13 ASP B O 1
ATOM 1407 N N . GLU B 1 36 ? 14.795 -36.586 6.985 1.00 60.86 14 GLU B N 1
ATOM 1408 C CA . GLU B 1 36 ? 13.885 -37.657 6.494 1.00 52.64 14 GLU B CA 1
ATOM 1409 C C . GLU B 1 36 ? 13.074 -37.130 5.366 1.00 43.10 14 GLU B C 1
ATOM 1410 O O . GLU B 1 36 ? 12.303 -36.215 5.488 1.00 46.94 14 GLU B O 1
ATOM 1422 N N . PRO B 1 37 ? 13.236 -37.680 4.221 1.00 38.30 15 PRO B N 1
ATOM 1423 C CA . PRO B 1 37 ? 12.369 -37.146 3.143 1.00 36.01 15 PRO B CA 1
ATOM 1424 C C . PRO B 1 37 ? 10.797 -37.462 3.329 1.00 36.77 15 PRO B C 1
ATOM 1425 O O . PRO B 1 37 ? 10.458 -38.322 4.126 1.00 33.88 15 PRO B O 1
ATOM 1436 N N . ILE B 1 38 ? 9.999 -36.742 2.563 1.00 35.22 16 ILE B N 1
ATOM 1437 C CA . ILE B 1 38 ? 8.649 -36.954 2.405 1.00 38.97 16 ILE B CA 1
ATOM 1438 C C . ILE B 1 38 ? 8.334 -37.381 0.960 1.00 37.94 16 ILE B C 1
ATOM 1439 O O . ILE B 1 38 ? 8.937 -36.917 -0.010 1.00 35.89 16 ILE B O 1
ATOM 1455 N N . GLU B 1 39 ? 7.393 -38.306 0.810 1.00 35.62 17 GLU B N 1
ATOM 1456 C CA . GLU B 1 39 ? 6.900 -38.677 -0.593 1.00 33.51 17 GLU B CA 1
ATOM 1457 C C . GLU B 1 39 ? 5.949 -37.646 -1.186 1.00 33.78 17 GLU B C 1
ATOM 1458 O O . GLU B 1 39 ? 4.992 -37.224 -0.529 1.00 34.61 17 GLU B O 1
ATOM 1470 N N . ILE B 1 40 ? 6.184 -37.260 -2.437 1.00 34.02 18 ILE B N 1
ATOM 1471 C CA . ILE B 1 40 ? 5.478 -36.282 -3.146 1.00 33.88 18 ILE B CA 1
ATOM 1472 C C . ILE B 1 40 ? 4.917 -36.992 -4.370 1.00 33.73 18 ILE B C 1
ATOM 1473 O O . ILE B 1 40 ? 5.686 -37.482 -5.195 1.00 38.03 18 ILE B O 1
ATOM 1489 N N . PRO B 1 41 ? 3.611 -36.940 -4.566 1.00 37.13 19 PRO B N 1
ATOM 1490 C CA . PRO B 1 41 ? 3.048 -37.718 -5.609 1.00 40.30 19 PRO B CA 1
ATOM 1491 C C . PRO B 1 41 ? 3.223 -37.066 -7.001 1.00 39.53 19 PRO B C 1
ATOM 1492 O O . PRO B 1 41 ? 3.167 -35.859 -7.179 1.00 36.92 19 PRO B O 1
ATOM 1503 N N . SER B 1 42 ? 3.349 -37.933 -7.979 1.00 42.05 20 SER B N 1
ATOM 1504 C CA . SER B 1 42 ? 3.515 -37.492 -9.282 1.00 45.72 20 SER B CA 1
ATOM 1505 C C . SER B 1 42 ? 2.187 -37.502 -9.979 1.00 49.72 20 SER B C 1
ATOM 1506 O O . SER B 1 42 ? 1.217 -37.989 -9.441 1.00 57.52 20 SER B O 1
ATOM 1514 N N . GLU B 1 43 ? 2.168 -37.037 -11.216 1.00 50.85 21 GLU B N 1
ATOM 1515 C CA . GLU B 1 43 ? 0.978 -36.978 -12.047 1.00 56.22 21 GLU B CA 1
ATOM 1516 C C . GLU B 1 43 ? 0.878 -38.177 -12.903 1.00 58.63 21 GLU B C 1
ATOM 1517 O O . GLU B 1 43 ? 1.783 -39.033 -1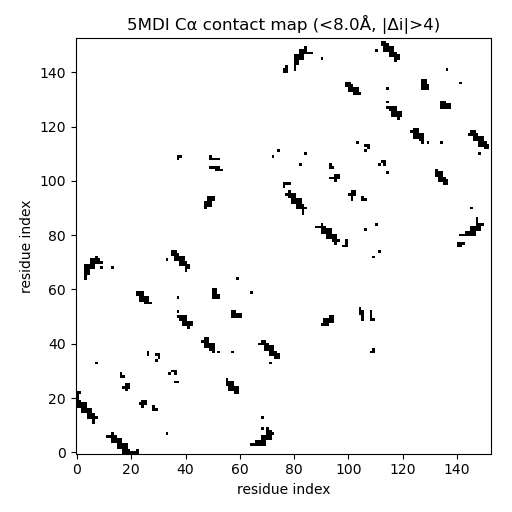2.971 1.00 56.30 21 GLU B O 1
ATOM 1529 N N . ASP B 1 44 ? -0.191 -38.177 -13.659 1.00 62.24 22 ASP B N 1
ATOM 1530 C CA . ASP B 1 44 ? -0.423 -39.271 -14.509 1.00 69.09 22 ASP B CA 1
ATOM 1531 C C . ASP B 1 44 ? 0.599 -39.388 -15.567 1.00 68.04 22 ASP B C 1
ATOM 1532 O O . ASP B 1 44 ? 0.978 -40.473 -15.913 1.00 67.63 22 ASP B O 1
ATOM 1541 N N . ASP B 1 45 ? 0.981 -38.281 -16.164 1.00 66.36 23 ASP B N 1
ATOM 1542 C CA . ASP B 1 45 ? 1.996 -38.353 -17.180 1.00 66.66 23 ASP B CA 1
ATOM 1543 C C . ASP B 1 45 ? 3.439 -38.555 -16.566 1.00 64.06 23 ASP B C 1
ATOM 1544 O O . ASP B 1 45 ? 4.373 -38.515 -17.304 1.00 66.03 23 ASP B O 1
ATOM 1553 N N . GLY B 1 46 ? 3.648 -38.758 -15.275 1.00 60.34 24 GLY B N 1
ATOM 1554 C CA . GLY B 1 46 ? 5.022 -39.025 -14.819 1.00 60.54 24 GLY B CA 1
ATOM 1555 C C . GLY B 1 46 ? 5.816 -37.781 -14.354 1.00 57.46 24 GLY B C 1
ATOM 1556 O O . GLY B 1 46 ? 6.854 -37.906 -13.726 1.00 58.65 24 GLY B O 1
ATOM 1560 N N . THR B 1 47 ? 5.283 -36.594 -14.584 1.00 55.10 25 THR B N 1
ATOM 1561 C CA . THR B 1 47 ? 5.873 -35.380 -14.066 1.00 49.67 25 THR B CA 1
ATOM 1562 C C . THR B 1 47 ? 5.429 -35.115 -12.650 1.00 45.64 25 THR B C 1
ATOM 1563 O O . THR B 1 47 ? 4.502 -35.760 -12.176 1.00 45.56 25 THR B O 1
ATOM 1574 N N . VAL B 1 48 ? 5.983 -34.073 -12.018 1.00 40.52 26 VAL B N 1
ATOM 1575 C CA . VAL B 1 48 ? 5.620 -33.707 -10.680 1.00 39.72 26 VAL B CA 1
ATOM 1576 C C . VAL B 1 48 ? 5.360 -32.266 -10.704 1.00 41.41 26 VAL B C 1
ATOM 1577 O O . VAL B 1 48 ? 6.142 -31.505 -11.259 1.00 39.22 26 VAL B O 1
ATOM 1590 N N . LEU B 1 49 ? 4.251 -31.840 -10.085 1.00 41.20 27 LEU B N 1
ATOM 1591 C CA . LEU B 1 49 ? 3.927 -30.417 -10.101 1.00 42.01 27 LEU B CA 1
ATOM 1592 C C . LEU B 1 49 ? 4.696 -29.721 -8.981 1.00 40.28 27 LEU B C 1
ATOM 1593 O O . LEU B 1 49 ? 4.850 -30.235 -7.857 1.00 39.33 27 LEU B O 1
ATOM 1609 N N . LEU B 1 50 ? 5.254 -28.583 -9.294 1.00 42.05 28 LEU B N 1
ATOM 1610 C CA . LEU B 1 50 ? 5.852 -27.774 -8.251 1.00 41.99 28 LEU B CA 1
ATOM 1611 C C . LEU B 1 50 ? 4.907 -27.475 -7.136 1.00 42.86 28 LEU B C 1
ATOM 1612 O O . LEU B 1 50 ? 5.323 -27.467 -5.982 1.00 42.41 28 LEU B O 1
ATOM 1628 N N . SER B 1 51 ? 3.624 -27.159 -7.470 1.00 47.10 29 SER B N 1
ATOM 1629 C CA . SER B 1 51 ? 2.585 -26.993 -6.467 1.00 44.45 29 SER B CA 1
ATOM 1630 C C . SER B 1 51 ? 2.445 -28.207 -5.503 1.00 45.98 29 SER B C 1
ATOM 1631 O O . SER B 1 51 ? 2.166 -27.997 -4.322 1.00 46.81 29 SER B O 1
ATOM 1639 N N . THR B 1 52 ? 2.663 -29.444 -5.954 1.00 42.12 30 THR B N 1
ATOM 1640 C CA . THR B 1 52 ? 2.668 -30.584 -5.032 1.00 41.13 30 THR B CA 1
ATOM 1641 C C . THR B 1 52 ? 3.872 -30.537 -4.020 1.00 41.76 30 THR B C 1
ATOM 1642 O O . THR B 1 52 ? 3.739 -30.893 -2.810 1.00 38.91 30 THR B O 1
ATOM 1653 N N . VAL B 1 53 ? 5.052 -30.099 -4.514 1.00 40.10 31 VAL B N 1
ATOM 1654 C CA . VAL B 1 53 ? 6.179 -29.819 -3.610 1.00 37.65 31 VAL B CA 1
ATOM 1655 C C . VAL B 1 53 ? 5.951 -28.642 -2.643 1.00 38.27 31 VAL B C 1
ATOM 1656 O O . VAL B 1 53 ? 6.255 -28.718 -1.415 1.00 36.01 31 VAL B O 1
ATOM 1669 N N . THR B 1 54 ? 5.474 -27.508 -3.162 1.00 39.16 32 THR B N 1
ATOM 1670 C CA . THR B 1 54 ?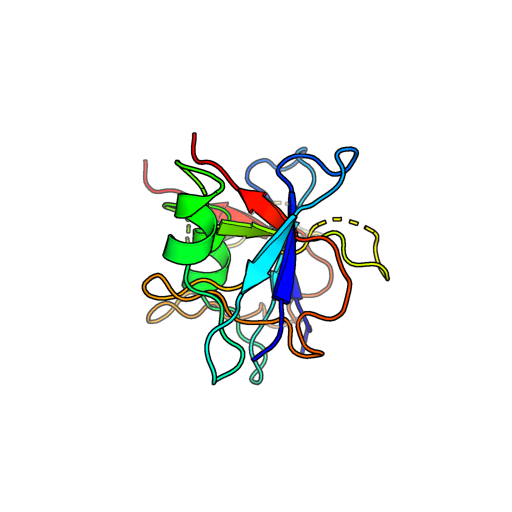 5.299 -26.371 -2.246 1.00 42.65 32 THR B CA 1
ATOM 1671 C C . THR B 1 54 ? 4.176 -26.561 -1.243 1.00 45.80 32 THR B C 1
ATOM 1672 O O . THR B 1 54 ? 4.097 -25.814 -0.258 1.00 45.39 32 THR B O 1
ATOM 1683 N N . ALA B 1 55 ? 3.250 -27.491 -1.514 1.00 45.70 33 ALA B N 1
ATOM 1684 C CA . ALA B 1 55 ? 2.241 -27.807 -0.505 1.00 47.79 33 ALA B CA 1
ATOM 1685 C C . ALA B 1 55 ? 2.910 -28.329 0.769 1.00 46.22 33 ALA B C 1
ATOM 1686 O O . ALA B 1 55 ? 2.298 -28.350 1.889 1.00 47.62 33 ALA B O 1
ATOM 1693 N N . GLN B 1 56 ? 4.083 -28.938 0.595 1.00 40.18 34 GLN B N 1
ATOM 1694 C CA . GLN B 1 56 ? 4.778 -29.507 1.763 1.00 39.42 34 GLN B CA 1
ATOM 1695 C C . GLN B 1 56 ? 5.989 -28.613 2.095 1.00 42.07 34 GLN B C 1
ATOM 1696 O O . GLN B 1 56 ? 6.486 -28.620 3.230 1.00 39.85 34 GLN B O 1
ATOM 1710 N N . PHE B 1 57 ? 6.468 -27.812 1.116 1.00 44.46 35 PHE B N 1
ATOM 1711 C CA . PHE B 1 57 ? 7.737 -26.980 1.345 1.00 44.46 35 PHE B CA 1
ATOM 1712 C C . PHE B 1 57 ? 7.446 -25.603 0.840 1.00 44.33 35 PHE B C 1
ATOM 1713 O O . PHE B 1 57 ? 7.829 -25.301 -0.272 1.00 40.58 35 PHE B O 1
ATOM 1730 N N . PRO B 1 58 ? 6.692 -24.789 1.636 1.00 46.51 36 PRO B N 1
ATOM 1731 C CA . PRO B 1 58 ? 6.184 -23.611 1.010 1.00 49.01 36 PRO B CA 1
ATOM 1732 C C . PRO B 1 58 ? 7.432 -22.716 0.640 1.00 50.30 36 PRO B C 1
ATOM 1733 O O . PRO B 1 58 ? 8.467 -22.737 1.351 1.00 49.47 36 PRO B O 1
ATOM 1744 N N . GLY B 1 59 ? 7.318 -22.074 -0.508 1.00 49.18 37 GLY B N 1
ATOM 1745 C CA . GLY B 1 59 ? 8.398 -21.267 -1.114 1.00 50.25 37 GLY B CA 1
ATOM 1746 C C . GLY B 1 59 ? 9.383 -22.058 -1.985 1.00 49.24 37 GLY B C 1
ATOM 1747 O O . GLY B 1 59 ? 10.080 -21.439 -2.777 1.00 52.12 37 GLY B O 1
ATOM 1751 N N . ALA B 1 60 ? 9.517 -23.381 -1.849 1.00 43.95 38 ALA B N 1
ATOM 1752 C CA . ALA B 1 60 ? 10.468 -24.057 -2.729 1.00 43.01 38 ALA B CA 1
ATOM 1753 C C . ALA B 1 60 ? 10.314 -23.576 -4.184 1.00 45.89 38 ALA B C 1
ATOM 1754 O O . ALA B 1 60 ? 9.162 -23.306 -4.600 1.00 43.53 38 ALA B O 1
ATOM 1781 N N . GLY B 1 62 ? 12.490 -25.149 -6.863 1.00 38.22 40 GLY B N 1
ATOM 1782 C CA . GLY B 1 62 ? 12.896 -26.239 -7.749 1.00 37.82 40 GLY B CA 1
ATOM 1783 C C . GLY B 1 62 ? 13.420 -27.352 -6.909 1.00 34.20 40 GLY B C 1
ATOM 1784 O O . GLY B 1 62 ? 13.264 -27.378 -5.623 1.00 35.84 40 GLY B O 1
ATOM 1788 N N . LEU B 1 63 ? 14.097 -28.227 -7.595 1.00 34.94 41 LEU B N 1
ATOM 1789 C CA . LEU B 1 63 ? 14.722 -29.413 -6.945 1.00 34.49 41 LEU B CA 1
ATOM 1790 C C . LEU B 1 63 ? 16.077 -29.638 -7.518 1.00 34.29 41 LEU B C 1
ATOM 1791 O O . LEU B 1 63 ? 16.288 -29.333 -8.682 1.00 35.04 41 LEU B O 1
ATOM 1807 N N . ARG B 1 64 ? 16.917 -30.295 -6.736 1.00 33.93 42 ARG B N 1
ATOM 1808 C CA . ARG B 1 64 ? 18.104 -30.828 -7.287 1.00 39.34 42 ARG B CA 1
ATOM 1809 C C . ARG B 1 64 ? 18.418 -32.147 -6.585 1.00 36.60 42 ARG B C 1
ATOM 1810 O O . ARG B 1 64 ? 17.748 -32.506 -5.600 1.00 37.04 42 ARG B O 1
ATOM 1831 N N . TYR B 1 65 ? 19.356 -32.898 -7.083 1.00 34.75 43 TYR B N 1
ATOM 1832 C CA . TYR B 1 65 ? 19.658 -34.205 -6.457 1.00 35.63 43 TYR B CA 1
ATOM 1833 C C . TYR B 1 65 ? 21.096 -34.468 -6.602 1.00 38.69 43 TYR B C 1
ATOM 1834 O O . TYR B 1 65 ? 21.739 -33.976 -7.551 1.00 38.10 43 TYR B O 1
ATOM 1852 N N . ARG B 1 66 ? 21.642 -35.236 -5.683 1.00 39.89 44 ARG B N 1
ATOM 1853 C CA . ARG B 1 66 ? 22.986 -35.717 -5.827 1.00 43.34 44 ARG B CA 1
ATOM 1854 C C . ARG B 1 66 ? 23.156 -36.813 -6.874 1.00 43.83 44 ARG B C 1
ATOM 1855 O O . ARG B 1 66 ? 22.502 -37.806 -6.853 1.00 44.87 44 ARG B O 1
ATOM 1876 N N . ASN B 1 67 ? 23.970 -36.598 -7.859 1.00 43.99 45 ASN B N 1
ATOM 1877 C CA . ASN B 1 67 ? 24.240 -37.614 -8.846 1.00 49.58 45 ASN B CA 1
ATOM 1878 C C . ASN B 1 67 ? 25.060 -38.774 -8.167 1.00 54.92 45 ASN B C 1
ATOM 1879 O O . ASN B 1 67 ? 26.177 -38.490 -7.627 1.00 54.91 45 ASN B O 1
ATOM 1890 N N . PRO B 1 68 ? 24.544 -40.048 -8.223 1.00 56.62 46 PRO B N 1
ATOM 1891 C CA . PRO B 1 68 ? 25.183 -41.079 -7.405 1.00 61.88 46 PRO B CA 1
ATOM 1892 C C . PRO B 1 68 ? 26.581 -41.290 -7.780 1.00 64.23 46 PRO B C 1
ATOM 1893 O O . PRO B 1 68 ? 27.300 -41.505 -6.880 1.00 63.63 46 PRO B O 1
ATOM 1904 N N . VAL B 1 69 ? 26.975 -41.096 -9.053 1.00 65.90 47 VAL B N 1
ATOM 1905 C CA . VAL B 1 69 ? 28.401 -41.342 -9.503 1.00 71.80 47 VAL B CA 1
ATOM 1906 C C . VAL B 1 69 ? 29.267 -40.126 -9.144 1.00 72.58 47 VAL B C 1
ATOM 1907 O O . VAL B 1 69 ? 30.138 -40.246 -8.316 1.00 74.34 47 VAL B O 1
ATOM 1920 N N . SER B 1 70 ? 28.986 -38.943 -9.740 1.00 73.80 48 SER B N 1
ATOM 1921 C CA . SER B 1 70 ? 29.873 -37.762 -9.603 1.00 71.45 48 SER B CA 1
ATOM 1922 C C . SER B 1 70 ? 29.836 -37.140 -8.193 1.00 70.08 48 SER B C 1
ATOM 1923 O O . SER B 1 70 ? 30.800 -36.542 -7.706 1.00 71.33 48 SER B O 1
ATOM 1931 N N . GLN B 1 71 ? 28.707 -37.310 -7.544 1.00 64.88 49 GLN B N 1
ATOM 1932 C CA . GLN B 1 71 ? 28.433 -36.690 -6.276 1.00 65.82 49 GLN B CA 1
ATOM 1933 C C . GLN B 1 71 ? 28.241 -35.148 -6.415 1.00 63.46 49 GLN B C 1
ATOM 1934 O O . GLN B 1 71 ? 28.124 -34.456 -5.410 1.00 62.59 49 GLN B O 1
ATOM 1968 N N . MET B 1 73 ? 25.793 -32.028 -7.147 1.00 43.90 51 MET B N 1
ATOM 1969 C CA . MET B 1 73 ? 24.399 -31.774 -7.307 1.00 40.65 51 MET B CA 1
ATOM 1970 C C . MET B 1 73 ? 23.979 -31.559 -8.751 1.00 39.14 51 MET B C 1
ATOM 1971 O O . MET B 1 73 ? 24.787 -31.056 -9.602 1.00 39.68 51 MET B O 1
ATOM 1985 N N . ARG B 1 74 ? 22.750 -31.963 -9.072 1.00 35.41 52 ARG B N 1
ATOM 1986 C CA . ARG B 1 74 ? 22.159 -31.822 -10.393 1.00 35.60 52 ARG B CA 1
ATOM 1987 C C . ARG B 1 74 ? 20.857 -31.189 -10.309 1.00 34.41 52 ARG B C 1
ATOM 1988 O O . ARG B 1 74 ? 20.065 -31.611 -9.533 1.00 34.87 52 ARG B O 1
ATOM 2009 N N . GLY B 1 75 ? 20.546 -30.331 -11.283 1.00 34.36 53 GLY B N 1
ATOM 2010 C CA . GLY B 1 75 ? 19.294 -29.593 -11.336 1.00 35.62 53 GLY B CA 1
ATOM 2011 C C . GLY B 1 75 ? 18.190 -30.396 -12.025 1.00 34.73 53 GLY B C 1
ATOM 2012 O O . GLY B 1 75 ? 18.435 -31.098 -13.028 1.00 35.30 53 GLY B O 1
ATOM 2016 N N . VAL B 1 76 ? 16.976 -30.305 -11.459 1.00 33.53 54 VAL B N 1
ATOM 2017 C CA . VAL B 1 76 ? 15.818 -30.948 -12.056 1.00 32.75 54 VAL B CA 1
ATOM 2018 C C . VAL B 1 76 ? 15.192 -29.949 -13.005 1.00 34.85 54 VAL B C 1
ATOM 2019 O O . VAL B 1 76 ? 15.078 -28.737 -12.700 1.00 34.86 54 VAL B O 1
ATOM 2032 N N . ARG B 1 77 ? 14.794 -30.419 -14.188 1.00 37.94 55 ARG B N 1
ATOM 2033 C CA . ARG B 1 77 ? 14.190 -29.449 -15.180 1.00 41.57 55 ARG B CA 1
ATOM 2034 C C . ARG B 1 77 ? 12.770 -29.044 -14.713 1.00 43.58 55 ARG B C 1
ATOM 2035 O O . ARG B 1 77 ? 11.999 -29.903 -14.242 1.00 41.65 55 ARG B O 1
ATOM 2056 N N . LEU B 1 78 ? 12.527 -27.742 -14.732 1.00 41.74 56 LEU B N 1
ATOM 2057 C CA . LEU B 1 78 ? 11.349 -27.130 -14.286 1.00 44.45 56 LEU B CA 1
ATOM 2058 C C . LEU B 1 78 ? 10.908 -26.173 -15.407 1.00 49.50 56 LEU B C 1
ATOM 2059 O O . LEU B 1 78 ? 11.666 -25.259 -15.717 1.00 45.87 56 LEU B O 1
ATOM 2075 N N . VAL B 1 79 ? 9.700 -26.374 -15.969 1.00 49.65 57 VAL B N 1
ATOM 2076 C CA . VAL B 1 79 ? 9.174 -25.594 -17.066 1.00 53.78 57 VAL B CA 1
ATOM 2077 C C . VAL B 1 79 ? 7.687 -25.331 -16.742 1.00 57.27 57 VAL B C 1
ATOM 2078 O O . VAL B 1 79 ? 6.939 -26.270 -16.631 1.00 55.10 57 VAL B O 1
ATOM 2091 N N . GLU B 1 80 ? 7.286 -24.066 -16.643 1.00 63.21 58 GLU B N 1
ATOM 2092 C CA . GLU B 1 80 ? 5.900 -23.653 -16.343 1.00 67.50 58 GLU B CA 1
ATOM 2093 C C . GLU B 1 80 ? 5.315 -24.410 -15.122 1.00 63.14 58 GLU B C 1
ATOM 2094 O O . GLU B 1 80 ? 4.250 -24.986 -15.201 1.00 65.24 58 GLU B O 1
ATOM 2106 N N . GLY B 1 81 ? 6.026 -24.403 -14.006 1.00 54.70 59 GLY B N 1
ATOM 2107 C CA . GLY B 1 81 ? 5.581 -25.098 -12.831 1.00 51.06 59 GLY B CA 1
ATOM 2108 C C . GLY B 1 81 ? 5.529 -26.621 -12.846 1.00 49.37 59 GLY B C 1
ATOM 2109 O O . GLY B 1 81 ? 5.038 -27.226 -11.866 1.00 51.06 59 GLY B O 1
ATOM 2113 N N . ILE B 1 82 ? 6.025 -27.262 -13.909 1.00 49.32 60 ILE B N 1
ATOM 2114 C CA . ILE B 1 82 ? 6.082 -28.713 -13.959 1.00 50.05 60 ILE B CA 1
ATOM 2115 C C . ILE B 1 82 ? 7.565 -29.237 -13.919 1.00 47.67 60 ILE B C 1
ATOM 2116 O O . ILE B 1 82 ? 8.407 -28.825 -14.728 1.00 45.26 60 ILE B O 1
ATOM 2132 N N . LEU B 1 83 ? 7.827 -30.199 -13.027 1.00 42.73 61 LEU B N 1
ATOM 2133 C CA . LEU B 1 83 ? 9.149 -30.770 -12.934 1.00 40.77 61 LEU B CA 1
ATOM 2134 C C . LEU B 1 83 ? 9.179 -31.965 -13.738 1.00 44.76 61 LEU B C 1
ATOM 2135 O O . LEU B 1 83 ? 8.218 -32.749 -13.723 1.00 42.70 61 LEU B O 1
ATOM 2151 N N . HIS B 1 84 ? 10.280 -32.154 -14.471 1.00 44.52 62 HIS B N 1
ATOM 2152 C CA . HIS B 1 84 ? 10.481 -33.318 -15.300 1.00 44.25 62 HIS B CA 1
ATOM 2153 C C . HIS B 1 84 ? 11.603 -34.214 -14.789 1.00 44.29 62 HIS B C 1
ATOM 2154 O O . HIS B 1 84 ? 12.689 -33.751 -14.429 1.00 40.82 62 HIS B O 1
ATOM 2169 N N . ALA B 1 85 ? 11.356 -35.498 -14.847 1.00 43.19 63 ALA B N 1
ATOM 2170 C CA . ALA B 1 85 ? 12.307 -36.474 -14.367 1.00 44.00 63 ALA B CA 1
ATOM 2171 C C . ALA B 1 85 ? 13.659 -36.399 -15.105 1.00 42.62 63 ALA B C 1
ATOM 2172 O O . ALA B 1 85 ? 13.633 -36.222 -16.276 1.00 44.15 63 ALA B O 1
ATOM 2179 N N . PRO B 1 86 ? 14.770 -36.766 -14.473 1.00 39.69 64 PRO B N 1
ATOM 2180 C CA . PRO B 1 86 ? 15.959 -37.026 -15.201 1.00 42.93 64 PRO B CA 1
ATOM 2181 C C . PRO B 1 86 ? 15.674 -38.084 -16.277 1.00 48.17 64 PRO B C 1
ATOM 2182 O O . PRO B 1 86 ? 14.661 -38.823 -16.170 1.00 44.14 64 PRO B O 1
ATOM 2193 N N . ASP B 1 87 ? 16.548 -38.127 -17.280 1.00 49.02 65 ASP B N 1
ATOM 2194 C CA . ASP B 1 87 ? 16.519 -39.112 -18.305 1.00 56.42 65 ASP B CA 1
ATOM 2195 C C . ASP B 1 87 ? 16.431 -40.525 -17.796 1.00 59.06 65 ASP B C 1
ATOM 2196 O O . ASP B 1 87 ? 15.622 -41.292 -18.287 1.00 59.30 65 ASP B O 1
ATOM 2205 N N . ALA B 1 88 ? 17.296 -40.915 -16.863 1.00 58.52 66 ALA B N 1
ATOM 2206 C CA . ALA B 1 88 ? 17.125 -42.250 -16.233 1.00 61.45 66 ALA B CA 1
ATOM 2207 C C . ALA B 1 88 ? 15.790 -42.546 -15.504 1.00 58.29 66 ALA B C 1
ATOM 2208 O O . ALA B 1 88 ? 15.661 -43.590 -14.901 1.00 63.38 66 ALA B O 1
ATOM 2215 N N . GLY B 1 89 ? 14.850 -41.628 -15.463 1.00 54.92 67 GLY B N 1
ATOM 2216 C CA . GLY B 1 89 ? 13.709 -41.683 -14.496 1.00 49.07 67 GLY B CA 1
ATOM 2217 C C . GLY B 1 89 ? 13.973 -40.958 -13.176 1.00 46.01 67 GLY B C 1
ATOM 2218 O O . GLY B 1 89 ? 15.057 -40.653 -12.837 1.00 45.64 67 GLY B O 1
ATOM 2222 N N . TRP B 1 90 ? 12.914 -40.728 -12.394 1.00 45.18 68 TRP B N 1
ATOM 2223 C CA . TRP B 1 90 ? 13.035 -40.278 -11.050 1.00 41.40 68 TRP B CA 1
ATOM 2224 C C . TRP B 1 90 ? 13.820 -41.201 -10.146 1.00 42.92 68 TRP B C 1
ATOM 2225 O O . TRP B 1 90 ? 14.398 -40.733 -9.196 1.00 40.61 68 TRP B O 1
ATOM 2246 N N . GLY B 1 91 ? 13.678 -42.498 -10.351 1.00 43.06 69 GLY B N 1
ATOM 2247 C CA . GLY B 1 91 ? 14.319 -43.538 -9.594 1.00 44.42 69 GLY B CA 1
ATOM 2248 C C . GLY B 1 91 ? 13.813 -43.562 -8.186 1.00 43.01 69 GLY B C 1
ATOM 2249 O O . GLY B 1 91 ? 12.799 -43.033 -7.821 1.00 43.87 69 GLY B O 1
ATOM 2253 N N . ASN B 1 92 ? 14.631 -44.042 -7.318 1.00 46.27 70 ASN B N 1
ATOM 2254 C CA . ASN B 1 92 ? 14.339 -43.864 -5.917 1.00 48.55 70 ASN B CA 1
ATOM 2255 C C . ASN B 1 92 ? 15.274 -42.768 -5.330 1.00 48.25 70 ASN B C 1
ATOM 2256 O O . ASN B 1 92 ? 15.621 -42.823 -4.191 1.00 48.54 70 ASN B O 1
ATOM 2267 N N . LEU B 1 93 ? 15.688 -41.778 -6.116 1.00 48.72 71 LEU B N 1
ATOM 2268 C CA . LEU B 1 93 ? 16.612 -40.719 -5.608 1.00 45.80 71 LEU B CA 1
ATOM 2269 C C . LEU B 1 93 ? 15.927 -39.813 -4.585 1.00 40.06 71 LEU B C 1
ATOM 2270 O O . LEU B 1 93 ? 14.785 -39.589 -4.676 1.00 38.39 71 LEU B O 1
ATOM 2286 N N . VAL B 1 94 ? 16.680 -39.275 -3.647 1.00 41.00 72 VAL B N 1
ATOM 2287 C CA . VAL B 1 94 ? 16.219 -38.135 -2.800 1.00 40.07 72 VAL B CA 1
ATOM 2288 C C . VAL B 1 94 ? 16.490 -36.736 -3.434 1.00 38.39 72 VAL B C 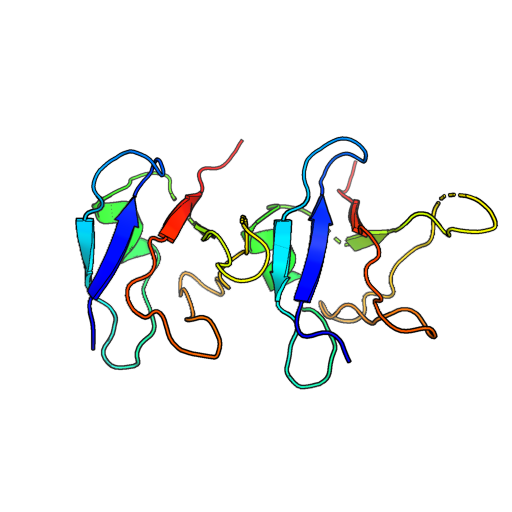1
ATOM 2289 O O . VAL B 1 94 ? 17.637 -36.392 -3.764 1.00 36.86 72 VAL B O 1
ATOM 2302 N N . TYR B 1 95 ? 15.430 -35.992 -3.637 1.00 33.48 73 TYR B N 1
ATOM 2303 C CA . TYR B 1 95 ? 15.448 -34.738 -4.272 1.00 34.58 73 TYR B CA 1
ATOM 2304 C C . TYR B 1 95 ? 15.398 -33.706 -3.190 1.00 36.52 73 TYR B C 1
ATOM 2305 O O . TYR B 1 95 ? 14.717 -33.920 -2.129 1.00 35.74 73 TYR B O 1
ATOM 2323 N N . VAL B 1 96 ? 16.214 -32.683 -3.360 1.00 33.31 74 VAL B N 1
ATOM 2324 C CA . VAL B 1 96 ? 16.424 -31.686 -2.330 1.00 35.04 74 VAL B CA 1
ATOM 2325 C C . VAL B 1 96 ? 15.778 -30.383 -2.832 1.00 33.52 74 VAL B C 1
ATOM 2326 O O . VAL B 1 96 ? 15.986 -30.000 -3.900 1.00 36.20 74 VAL B O 1
ATOM 2339 N N . VAL B 1 97 ? 14.973 -29.703 -2.017 1.00 37.65 75 VAL B N 1
ATOM 2340 C CA . VAL B 1 97 ? 14.270 -28.521 -2.445 1.00 39.36 75 VAL B CA 1
ATOM 2341 C C . VAL B 1 97 ? 15.219 -27.340 -2.556 1.00 37.51 75 VAL B C 1
ATOM 2342 O O . VAL B 1 97 ? 16.032 -27.125 -1.687 1.00 37.18 75 VAL B O 1
ATOM 2355 N N . ASN B 1 98 ? 15.015 -26.558 -3.555 1.00 38.08 76 ASN B N 1
ATOM 2356 C CA . ASN B 1 98 ? 15.751 -25.322 -3.659 1.00 42.75 76 ASN B CA 1
ATOM 2357 C C . ASN B 1 98 ? 14.873 -24.217 -3.155 1.00 43.11 76 ASN B C 1
ATOM 2358 O O . ASN B 1 98 ? 13.698 -24.250 -3.425 1.00 40.06 76 ASN B O 1
ATOM 2369 N N . TYR B 1 99 ? 15.449 -23.184 -2.541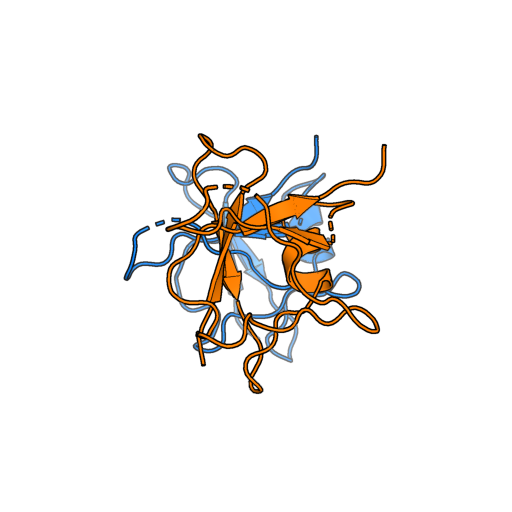 1.00 46.03 77 TYR B N 1
ATOM 2370 C CA . TYR B 1 99 ? 14.731 -21.989 -2.196 1.00 50.72 77 TYR B CA 1
ATOM 2371 C C . TYR B 1 99 ? 15.487 -20.786 -2.830 1.00 55.69 77 TYR B C 1
ATOM 2372 O O . TYR B 1 99 ? 16.698 -20.818 -2.930 1.00 55.48 77 TYR B O 1
ATOM 2390 N N . PRO B 1 100 ? 14.771 -19.703 -3.152 1.00 59.78 78 PRO B N 1
ATOM 2391 C CA . PRO B 1 100 ? 15.456 -18.454 -3.528 1.00 66.28 78 PRO B CA 1
ATOM 2392 C C . PRO B 1 100 ? 16.218 -17.868 -2.288 1.00 72.06 78 PRO B C 1
ATOM 2393 O O . PRO B 1 100 ? 15.729 -17.990 -1.196 1.00 69.17 78 PRO B O 1
ATOM 2404 N N . LYS B 1 101 ? 17.427 -17.353 -2.454 1.00 79.31 79 LYS B N 1
ATOM 2405 C CA . LYS B 1 101 ? 18.177 -16.621 -1.332 1.00 91.61 79 LYS B CA 1
ATOM 2406 C C . LYS B 1 101 ? 17.368 -16.019 -0.180 1.00 88.64 79 LYS B C 1
ATOM 2407 O O . LYS B 1 101 ? 17.152 -14.820 -0.172 1.00 95.87 79 LYS B O 1
#

Nearest PDB structures (foldseek):
  6t4b-assembly3_E  TM=9.794E-01  e=2.654E-13  Homo sapiens
  6b1g-assembly1_A  TM=9.031E-01  e=5.349E-11  Homo sapiens
  6b1g-assembly1_B  TM=8.738E-01  e=4.728E-11  Homo sapiens
  5mrg-assembly1_A  TM=8.426E-01  e=1.954E-10  Homo sapiens
  2n4p-assembly1_A  TM=8.355E-01  e=1.954E-10  Homo sapiens

Organism: Homo sapiens (NCBI:txid9606)

B-factor: mean 48.22, std 15.45, range [20.0, 116.51]

GO terms:
  GO:0061158 3'-UTR-mediated mRNA destabilization (P, IDA)
  GO:0001933 negative regulation of protein phosphorylation (P, IMP)
  GO:0042981 regulation of apoptotic process (P, IMP)
  GO:0010629 negative regulation of gene expression (P, IMP)
  GO:0051726 regulation of cell cycle (P, IMP)
  GO:0071765 nuclear inner membrane organization (P, IMP)
  GO:0005634 nucleus (C, IDA)
  GO:0005634 nucleus (C, EXP)
  GO:0005737 cytoplasm (C, EXP)
  GO:0005739 mitochondrion (C, EXP)
  GO:0003723 RNA binding (F, IMP)
  GO:0031647 regulation of protein stability (P, IMP)
  GO:0005515 protein binding (F, IPI)
  GO:0042802 identical protein binding (F, IPI)
  GO:0003690 double-stranded DNA binding (F, IDA)
  GO:0003723 RNA binding (F, IDA)
  GO:0003730 mRNA 3'-UTR binding (F, IDA)
  GO:0043922 host-mediated suppression of viral transcription (P, IDA)
  GO:0008380 RNA splicing (P, IDA)
  GO:0070935 3'-UTR-mediated mRNA stabilization (P, IDA)

Solvent-accessible surface area: 8982 Å² total

Radius of gyration: 15.79 Å; Cα contacts (8 Å, |Δi|>4): 317; chains: 2; bounding box: 50×33×38 Å

Foldseek 3Di:
DFWEWEEQDVVDGTDTFDADPVQKRFLVSVCVVVPQWFKWFQDVVVGTGGFDDDPRITDADPVGRPHTYIHIHHDD/DDQWAWEDADPPDGTDTFGDDPVQKGFLVSVCVVVPQWFKWFADVPPGTGGFDADPRITDAPPVGSPHTYIHIHHDD

InterPro domains:
  IPR000504 RNA recognition motif domain [PF00076] (106-164)
  IPR000504 RNA recognition motif domain [PF00076] (193-241)
  IPR000504 RNA recognition motif domain [PS50102] (104-200)
  IPR000504 RNA recognition motif domain [PS50102] (191-262)
  IPR000504 RNA recognition motif domain [SM00360] (105-176)
  IPR000504 RNA recognition motif domain [SM00360] (192-258)
  IPR012677 Nucleotide-binding alpha-beta plait domain superfamily [G3DSA:3.30.70.330] (90-188)
  IPR012677 Nucleotide-binding alpha-beta plait domain superfamily [G3DSA:3.30.70.330] (189-269)
  IPR035979 RNA-binding domain superfamily [SSF54928] (106-182)
  IPR035979 RNA-binding domain superfamily [SSF54928] (181-293)
  IPR041105 TAR DNA-binding protein 43, N-terminal [PF18694] (4-76)
  IPR041105 TAR DNA-binding protein 43, N-terminal [cd19609] (4-77)
  IPR049124 TAR DNA-binding protein 43, C-terminal [PF20910] (262-371)

Secondary structure (DSSP, 8-state):
--EEEEESSTTS--EEEE--TTS-EEHHHHHTTSTT--EEE--TTT--EEPEEETTEEE--TT--TTPEEEE----/--SEEEEESSTTSPPEEEE--TTS-EEHHHHHTTSTT--EEE--TTT--EEPEEETTEEE--TT-STTPEEEE----